Protein AF-A0AAF0D1U7-F1 (afdb_monomer)

InterPro domains:
  IPR000182 GNAT domain [PF00583] (48-107)
  IPR000182 GNAT domain [PS51186] (1-131)
  IPR016181 Acyl-CoA N-acyltransferase [SSF55729] (49-123)
  IPR051556 N-terminal and lysine N-acetyltransferase [PTHR42919] (50-125)

pLDDT: mean 89.06, std 10.84, range [58.28, 98.38]

Mean predicted aligned error: 5.36 Å

Sequence (131 aa):
MILSYPGKLYLRKQLKTALNLIKQYIINKTFPNPNIIKLAGFFGPIKKIDYYICFLPVHPDYQERKIGSKLVEYAKMETSKTNCKRIILEVEDKNSLALKFYKSRGFKIIKSTIIKINGEKYYYHKMSLQV

Structure (mmCIF, N/CA/C/O backbone):
data_AF-A0AAF0D1U7-F1
#
_entry.id   AF-A0AAF0D1U7-F1
#
loop_
_atom_site.group_PDB
_atom_site.id
_atom_site.type_symbol
_atom_site.label_atom_id
_atom_site.label_alt_id
_atom_site.label_comp_id
_atom_site.label_asym_id
_atom_site.label_entity_id
_atom_site.label_seq_id
_atom_site.pdbx_PDB_ins_code
_atom_site.Cartn_x
_atom_site.Cartn_y
_atom_site.Cartn_z
_atom_site.occupancy
_atom_site.B_iso_or_equiv
_atom_site.auth_seq_id
_atom_site.auth_comp_id
_atom_site.auth_asym_id
_atom_site.auth_atom_id
_atom_site.pdbx_PDB_model_num
ATOM 1 N N . MET A 1 1 ? 1.649 -13.544 -1.025 1.00 89.44 1 MET A N 1
ATOM 2 C CA . MET A 1 1 ? 1.166 -13.264 0.353 1.00 89.44 1 MET A CA 1
ATOM 3 C C . MET A 1 1 ? 0.694 -11.817 0.408 1.00 89.44 1 MET A C 1
ATOM 5 O O . MET A 1 1 ? 1.183 -11.024 -0.386 1.00 89.44 1 MET A O 1
ATOM 9 N N . ILE A 1 2 ? -0.227 -11.464 1.307 1.00 94.12 2 ILE A N 1
ATOM 10 C CA . ILE A 1 2 ? -0.587 -10.066 1.585 1.00 94.12 2 ILE A CA 1
ATOM 11 C C . ILE A 1 2 ? -0.366 -9.758 3.066 1.00 94.12 2 ILE A C 1
ATOM 13 O O . ILE A 1 2 ? -0.697 -10.575 3.922 1.00 94.12 2 ILE A O 1
ATOM 17 N N . LEU A 1 3 ? 0.206 -8.591 3.356 1.00 94.81 3 LEU A N 1
ATOM 18 C CA . LEU A 1 3 ? 0.308 -8.035 4.700 1.00 94.81 3 LEU A CA 1
ATOM 19 C C . LEU A 1 3 ? -0.479 -6.730 4.741 1.00 94.81 3 LEU A C 1
ATOM 21 O O . LEU A 1 3 ? -0.063 -5.738 4.139 1.00 94.81 3 LEU A O 1
ATOM 25 N N . SER A 1 4 ? -1.603 -6.730 5.451 1.00 94.81 4 SER A N 1
ATOM 26 C CA . SER A 1 4 ? -2.483 -5.570 5.534 1.00 94.81 4 SER A CA 1
ATOM 27 C C . SER A 1 4 ? -3.176 -5.459 6.885 1.00 94.81 4 SER A C 1
ATOM 29 O O . SER A 1 4 ? -3.409 -6.462 7.558 1.00 94.81 4 SER A O 1
ATOM 31 N N . TYR A 1 5 ? -3.493 -4.230 7.296 1.00 94.25 5 TYR A N 1
ATOM 32 C CA . TYR A 1 5 ? -4.097 -3.958 8.599 1.00 94.25 5 TYR A CA 1
ATOM 33 C C . TYR A 1 5 ? -5.026 -2.742 8.569 1.00 94.25 5 TYR A C 1
ATOM 35 O O . TYR A 1 5 ? -4.727 -1.758 7.889 1.00 9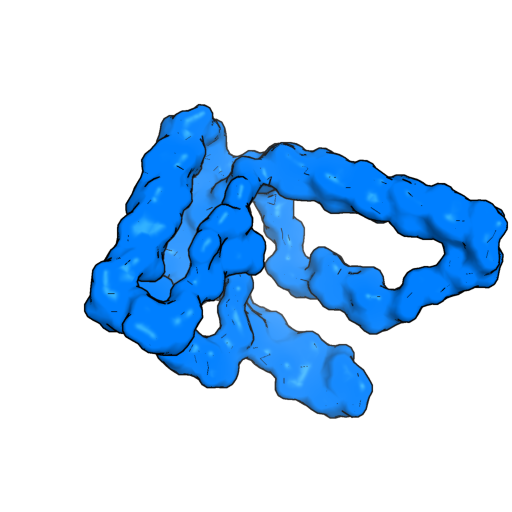4.25 5 TYR A O 1
ATOM 43 N N . PRO A 1 6 ? -6.067 -2.715 9.419 1.00 96.50 6 PRO A N 1
ATOM 44 C CA . PRO A 1 6 ? -6.779 -1.482 9.726 1.00 96.50 6 PRO A CA 1
ATOM 45 C C . PRO A 1 6 ? -5.821 -0.456 10.336 1.00 96.50 6 PRO A C 1
ATOM 47 O O . PRO A 1 6 ? -4.999 -0.785 11.197 1.00 96.50 6 PRO A O 1
ATOM 50 N N . GLY A 1 7 ? -5.955 0.809 9.958 1.00 92.94 7 GLY A N 1
ATOM 51 C CA . GLY A 1 7 ? -5.041 1.886 10.336 1.00 92.94 7 GLY A CA 1
ATOM 52 C C . GLY A 1 7 ? -4.950 2.080 11.847 1.00 92.94 7 GLY A C 1
ATOM 53 O O . GLY A 1 7 ? -3.871 2.315 12.385 1.00 92.94 7 GLY A O 1
ATOM 54 N N . LYS A 1 8 ? -6.052 1.862 12.577 1.00 93.06 8 LYS A N 1
ATOM 55 C CA . LYS A 1 8 ? -6.049 1.834 14.051 1.00 93.06 8 LYS A CA 1
ATOM 56 C C . LYS A 1 8 ? -5.089 0.775 14.614 1.00 93.06 8 LYS A C 1
ATOM 58 O O . LYS A 1 8 ? -4.381 1.052 15.581 1.00 93.06 8 LYS A O 1
ATOM 63 N N . LEU A 1 9 ? -5.070 -0.427 14.035 1.00 92.38 9 LEU A N 1
ATOM 64 C CA . LEU A 1 9 ? -4.178 -1.510 14.455 1.00 92.38 9 LEU A CA 1
ATOM 65 C C . LEU A 1 9 ? -2.735 -1.232 14.026 1.00 92.38 9 LEU A C 1
ATOM 67 O O . LEU A 1 9 ? -1.817 -1.433 14.820 1.00 92.38 9 LEU A O 1
ATOM 71 N N . TYR A 1 10 ? -2.543 -0.721 12.811 1.00 90.50 10 TYR A N 1
ATOM 72 C CA . TYR A 1 10 ? -1.232 -0.322 12.307 1.00 90.50 10 TYR A CA 1
ATOM 73 C C . TYR A 1 10 ? -0.555 0.709 13.220 1.00 90.50 10 TYR A C 1
ATOM 75 O O . TYR A 1 10 ? 0.575 0.496 13.651 1.00 90.50 10 TYR A O 1
ATOM 83 N N . LEU A 1 11 ? -1.271 1.772 13.605 1.00 88.50 11 LEU A N 1
ATOM 84 C CA . LEU A 1 11 ? -0.755 2.809 14.505 1.00 88.50 11 LEU A CA 1
ATOM 85 C C . LEU A 1 11 ? -0.377 2.246 15.883 1.00 88.50 11 LEU A C 1
ATOM 87 O O . LEU A 1 11 ? 0.667 2.591 16.428 1.00 88.50 11 LEU A O 1
ATOM 91 N N . ARG A 1 12 ? -1.183 1.329 16.434 1.00 88.56 12 ARG A N 1
ATOM 92 C CA . ARG A 1 12 ? -0.854 0.640 17.694 1.00 88.56 12 ARG A CA 1
ATOM 93 C C . ARG A 1 12 ? 0.419 -0.202 17.574 1.00 88.56 12 ARG A C 1
ATOM 95 O O . ARG A 1 12 ? 1.248 -0.173 18.479 1.00 88.56 12 ARG A O 1
ATOM 102 N N . LYS A 1 13 ? 0.585 -0.939 16.468 1.00 86.31 13 LYS A N 1
ATOM 103 C CA . LYS A 1 13 ? 1.800 -1.725 16.198 1.00 86.31 13 LYS A CA 1
ATOM 104 C C . LYS A 1 13 ? 3.020 -0.820 16.037 1.00 86.31 13 LYS A C 1
ATOM 106 O O . LYS A 1 13 ? 4.034 -1.101 16.660 1.00 86.31 13 LYS A O 1
ATOM 111 N N . GLN A 1 14 ? 2.903 0.276 15.285 1.00 83.19 14 GLN A N 1
ATOM 112 C CA . GLN A 1 14 ? 3.966 1.273 15.130 1.00 83.19 14 GLN A CA 1
ATOM 113 C C . GLN A 1 14 ? 4.434 1.833 16.480 1.00 83.19 14 GLN A C 1
ATOM 115 O O . GLN A 1 14 ? 5.631 1.823 16.751 1.00 83.19 14 GLN A O 1
ATOM 120 N N . LEU A 1 15 ? 3.507 2.240 17.356 1.00 85.19 15 LEU A N 1
ATOM 121 C CA . LEU A 1 15 ? 3.847 2.730 18.698 1.00 85.19 15 LEU A CA 1
ATOM 122 C C . LEU A 1 15 ? 4.556 1.660 19.534 1.00 85.19 15 LEU A C 1
ATOM 124 O O . LEU A 1 15 ? 5.576 1.940 20.157 1.00 85.19 15 LEU A O 1
ATOM 128 N N . LYS A 1 16 ? 4.062 0.416 19.511 1.00 85.56 16 LYS A N 1
ATOM 129 C CA . LYS A 1 16 ? 4.706 -0.700 20.219 1.00 85.56 16 LYS A CA 1
ATOM 130 C C . LYS A 1 16 ? 6.118 -0.974 19.687 1.00 85.56 16 LYS A C 1
ATOM 132 O O . LYS A 1 16 ? 7.030 -1.182 20.480 1.00 85.56 16 LYS A O 1
ATOM 137 N N . THR A 1 17 ? 6.314 -0.948 18.368 1.00 84.00 17 THR A N 1
ATOM 138 C CA . THR A 1 17 ? 7.636 -1.107 17.747 1.00 84.00 17 THR A CA 1
ATOM 139 C C . THR A 1 17 ? 8.570 0.031 18.142 1.00 84.00 17 THR A C 1
ATOM 141 O O . THR A 1 17 ? 9.698 -0.238 18.538 1.00 84.00 17 THR A O 1
ATOM 144 N N . ALA A 1 18 ? 8.102 1.281 18.106 1.00 81.62 18 ALA A N 1
ATOM 145 C CA . ALA A 1 18 ? 8.893 2.437 18.518 1.00 81.62 18 ALA A CA 1
ATOM 146 C C . ALA A 1 18 ? 9.342 2.323 19.985 1.00 81.62 18 ALA A C 1
ATOM 148 O O . ALA A 1 18 ? 10.528 2.462 20.272 1.00 81.62 18 ALA A O 1
ATOM 149 N N . LEU A 1 19 ? 8.428 1.973 20.898 1.00 86.06 19 LEU A N 1
ATOM 150 C CA . LEU A 1 19 ? 8.755 1.732 22.308 1.00 86.06 19 LEU A CA 1
ATOM 151 C C . LEU A 1 19 ? 9.771 0.595 22.479 1.00 86.06 19 LEU A C 1
ATOM 153 O O . LEU A 1 19 ? 10.706 0.717 23.266 1.00 86.06 19 LEU A O 1
ATOM 157 N N . ASN A 1 20 ? 9.625 -0.492 21.719 1.00 83.06 20 ASN A N 1
ATOM 158 C CA . ASN A 1 20 ? 10.569 -1.607 21.759 1.00 83.06 20 ASN A CA 1
ATOM 159 C C . ASN A 1 20 ? 11.965 -1.207 21.262 1.00 83.06 20 ASN A C 1
ATOM 161 O O . ASN A 1 20 ? 12.951 -1.626 21.861 1.00 83.06 20 ASN A O 1
ATOM 165 N N . LEU A 1 21 ? 12.062 -0.389 20.210 1.00 80.94 21 LEU A N 1
ATOM 166 C CA . LEU A 1 21 ? 13.341 0.131 19.716 1.00 80.94 21 LEU A CA 1
ATOM 167 C C . LEU A 1 21 ? 14.008 1.049 20.746 1.00 80.94 21 LEU A C 1
ATOM 169 O O . LEU A 1 21 ? 15.203 0.915 20.987 1.00 80.94 21 LEU A O 1
ATOM 173 N N . ILE A 1 22 ? 13.239 1.923 21.405 1.00 82.12 22 ILE A N 1
ATOM 174 C CA . ILE A 1 22 ? 13.742 2.769 22.501 1.00 82.12 22 ILE A CA 1
ATOM 175 C C . ILE A 1 22 ? 14.253 1.898 23.654 1.00 82.12 22 ILE A C 1
ATOM 177 O O . ILE A 1 22 ? 15.343 2.128 24.171 1.00 82.12 22 ILE A O 1
ATOM 181 N N . LYS A 1 23 ? 13.504 0.857 24.031 1.00 84.56 23 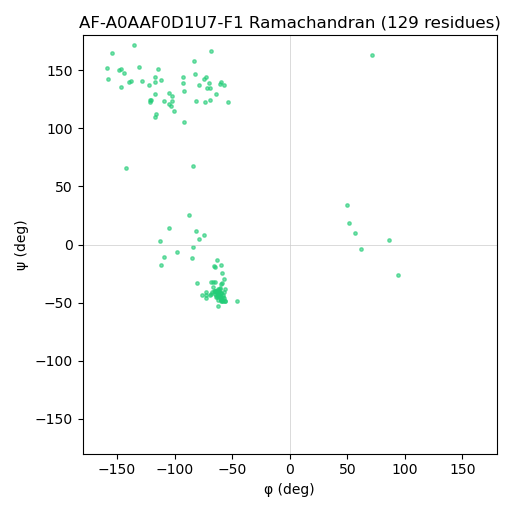LYS A N 1
ATOM 182 C CA . LYS A 1 23 ? 13.925 -0.082 25.076 1.00 84.56 23 LYS A CA 1
ATOM 183 C C . LYS A 1 23 ? 15.220 -0.808 24.697 1.00 84.56 23 LYS A C 1
ATOM 185 O O . LYS A 1 23 ? 16.116 -0.902 25.527 1.00 84.56 23 LYS A O 1
ATOM 190 N N . GLN A 1 24 ? 15.343 -1.287 23.457 1.00 79.44 24 GLN A N 1
ATOM 191 C CA . GLN A 1 24 ? 16.578 -1.911 22.967 1.00 79.44 24 GLN A CA 1
ATOM 192 C C . GLN A 1 24 ? 17.751 -0.934 22.960 1.00 79.44 24 GLN A C 1
ATOM 194 O O . GLN A 1 24 ? 18.850 -1.323 23.330 1.00 79.44 24 GLN A O 1
ATOM 199 N N . TYR A 1 25 ? 17.522 0.328 22.596 1.00 76.00 25 TYR A N 1
ATOM 200 C CA . TYR A 1 25 ? 18.547 1.364 22.672 1.00 76.00 25 TYR A CA 1
ATOM 201 C C . TYR A 1 25 ? 19.062 1.548 24.106 1.00 76.00 25 TYR A C 1
ATOM 203 O O . TYR A 1 25 ? 20.270 1.522 24.324 1.00 76.00 25 TYR A O 1
ATOM 211 N N . ILE A 1 26 ? 18.162 1.669 25.089 1.00 81.31 26 ILE A N 1
ATOM 212 C CA . ILE A 1 26 ? 18.543 1.822 26.503 1.00 81.31 26 ILE A CA 1
ATOM 213 C C . ILE A 1 26 ? 19.366 0.618 26.982 1.00 81.31 26 ILE A C 1
ATOM 215 O O . ILE A 1 26 ? 20.360 0.796 27.679 1.00 81.31 26 ILE A O 1
ATOM 219 N N . ILE A 1 27 ? 18.969 -0.598 26.591 1.00 82.50 27 ILE A N 1
ATOM 220 C CA . ILE A 1 27 ? 19.633 -1.839 27.014 1.00 82.50 27 ILE A CA 1
ATOM 221 C C . ILE A 1 27 ? 20.993 -2.015 26.321 1.00 82.50 27 ILE A C 1
ATOM 223 O O . ILE A 1 27 ? 21.980 -2.324 26.980 1.00 82.50 27 ILE A O 1
ATOM 227 N N . ASN A 1 28 ? 21.060 -1.807 25.004 1.00 78.50 28 ASN A N 1
ATOM 228 C CA . ASN A 1 28 ? 22.222 -2.170 24.189 1.00 78.50 28 ASN A CA 1
ATOM 229 C C . ASN A 1 28 ? 23.177 -0.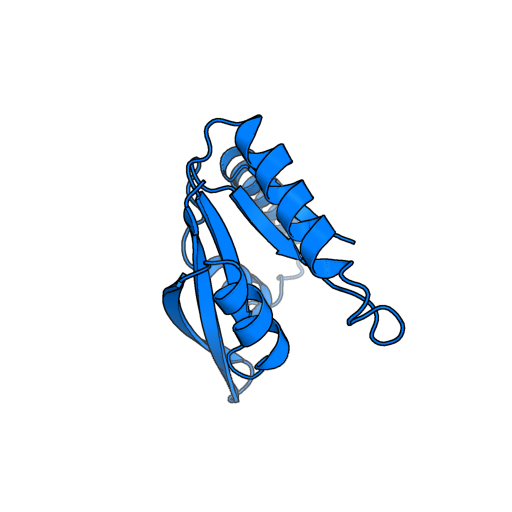996 23.914 1.00 78.50 28 ASN A C 1
ATOM 231 O O . ASN A 1 28 ? 24.222 -1.205 23.306 1.00 78.50 28 ASN A O 1
ATOM 235 N N . LYS A 1 29 ? 22.826 0.242 24.301 1.00 77.38 29 LYS A N 1
ATOM 236 C CA . LYS A 1 29 ? 23.550 1.492 23.967 1.00 77.38 29 LYS A CA 1
ATOM 237 C C . LYS A 1 29 ? 23.837 1.685 22.465 1.00 77.38 29 LYS A C 1
ATOM 239 O O . LYS A 1 29 ? 24.685 2.488 22.086 1.00 77.38 29 LYS A O 1
ATOM 244 N N . THR A 1 30 ? 23.130 0.971 21.590 1.00 72.06 30 THR A N 1
ATOM 245 C CA . THR A 1 30 ? 23.304 1.011 20.131 1.00 72.06 30 THR A CA 1
ATOM 246 C C . THR A 1 30 ? 22.172 1.800 19.492 1.00 72.06 30 THR A C 1
ATOM 248 O O . THR A 1 30 ? 21.005 1.425 19.628 1.00 72.06 30 THR A O 1
ATOM 251 N N . PHE A 1 31 ? 22.495 2.874 18.771 1.00 63.69 31 PHE A N 1
ATOM 252 C CA . PHE A 1 31 ? 21.493 3.680 18.076 1.00 63.69 31 PHE A CA 1
ATOM 253 C C . PHE A 1 31 ? 20.922 2.944 16.854 1.00 63.69 31 PHE A C 1
ATOM 255 O O . PHE A 1 31 ? 21.690 2.413 16.047 1.00 63.69 31 PHE A O 1
ATOM 262 N N . PRO A 1 32 ? 19.591 2.945 16.652 1.00 64.81 32 PRO A N 1
ATOM 263 C CA . PRO A 1 32 ? 19.026 2.556 15.367 1.00 64.81 32 PRO A CA 1
ATOM 264 C C . PRO A 1 32 ? 19.536 3.508 14.280 1.00 64.81 32 PRO A C 1
ATOM 266 O O . PRO A 1 32 ? 19.587 4.723 14.480 1.00 64.81 32 PRO A O 1
ATOM 269 N N . ASN A 1 33 ? 19.897 2.958 13.119 1.00 65.50 33 ASN A N 1
ATOM 270 C CA . ASN A 1 33 ? 20.375 3.754 11.994 1.00 65.50 33 ASN A CA 1
ATOM 271 C C . ASN A 1 33 ? 19.340 4.858 11.667 1.00 65.50 33 ASN A C 1
ATOM 273 O O . ASN A 1 33 ? 18.180 4.529 11.387 1.00 65.50 33 ASN A O 1
ATOM 277 N N . PRO A 1 34 ? 19.718 6.151 11.681 1.00 65.50 34 PRO A N 1
ATOM 278 C CA . PRO A 1 34 ? 18.783 7.263 11.493 1.00 65.50 34 PRO A CA 1
ATOM 279 C C . PRO A 1 34 ? 18.039 7.203 10.149 1.00 65.50 34 PRO A C 1
ATOM 281 O O . PRO A 1 34 ? 16.909 7.686 10.045 1.00 65.50 34 PRO A O 1
ATOM 284 N N . ASN A 1 35 ? 18.608 6.536 9.139 1.00 61.22 35 ASN A N 1
ATOM 285 C CA . ASN A 1 35 ? 17.940 6.298 7.859 1.00 61.22 35 ASN A CA 1
ATOM 286 C C . ASN A 1 35 ? 16.697 5.395 7.995 1.00 61.22 35 ASN A C 1
ATOM 288 O O . ASN A 1 35 ? 15.717 5.606 7.282 1.00 61.22 35 ASN A O 1
ATOM 292 N N . ILE A 1 36 ? 16.691 4.442 8.938 1.00 62.06 36 ILE A N 1
ATOM 293 C CA . ILE A 1 36 ? 15.546 3.549 9.200 1.00 62.06 36 ILE A CA 1
ATOM 294 C C . ILE A 1 36 ? 14.383 4.339 9.813 1.00 62.06 36 ILE A C 1
ATOM 296 O O . ILE A 1 36 ? 13.235 4.188 9.396 1.00 62.06 36 ILE A O 1
ATOM 300 N N . ILE A 1 37 ? 14.678 5.229 10.766 1.00 62.94 37 ILE A N 1
ATOM 301 C CA . ILE A 1 37 ? 13.672 6.096 11.399 1.00 62.94 37 ILE A CA 1
ATOM 302 C C . ILE A 1 37 ? 13.064 7.047 10.362 1.00 62.94 37 ILE A C 1
ATOM 304 O O . ILE A 1 37 ? 11.843 7.212 10.298 1.00 62.94 37 ILE A O 1
ATOM 308 N N . LYS A 1 38 ? 13.909 7.633 9.506 1.00 60.31 38 LYS A N 1
ATOM 309 C CA . LYS A 1 38 ? 13.479 8.545 8.441 1.00 60.31 38 LYS A CA 1
ATOM 310 C C . LYS A 1 38 ? 12.529 7.870 7.449 1.00 60.31 38 LYS A C 1
ATOM 312 O O . LYS A 1 38 ? 11.563 8.500 7.031 1.00 60.31 38 LYS A O 1
ATOM 317 N N . LEU A 1 39 ? 12.760 6.598 7.116 1.00 58.28 39 LEU A N 1
ATOM 318 C CA . LEU A 1 39 ? 11.906 5.823 6.210 1.00 58.28 39 LEU A CA 1
ATOM 319 C C . LEU A 1 39 ? 10.503 5.573 6.795 1.00 58.28 39 LEU A C 1
ATOM 321 O O . LEU A 1 39 ? 9.509 5.706 6.084 1.00 58.28 39 LEU A O 1
ATOM 325 N N . ALA A 1 40 ? 10.402 5.283 8.097 1.00 60.62 40 ALA A N 1
ATOM 326 C CA . ALA A 1 40 ? 9.127 4.994 8.763 1.00 60.62 40 ALA A CA 1
ATOM 327 C C . ALA A 1 40 ? 8.172 6.205 8.836 1.00 60.62 40 ALA A C 1
ATOM 329 O O . ALA A 1 40 ? 6.954 6.036 8.769 1.00 60.62 40 ALA A O 1
ATOM 330 N N . GLY A 1 41 ? 8.706 7.426 8.951 1.00 60.78 41 GLY A N 1
ATOM 331 C CA . GLY A 1 41 ? 7.908 8.660 9.012 1.00 60.78 41 GLY A CA 1
ATOM 332 C C . GLY A 1 41 ? 7.502 9.240 7.649 1.00 60.78 41 GLY A C 1
ATOM 333 O O . GLY A 1 41 ? 6.680 10.155 7.589 1.00 60.78 41 GLY A O 1
ATOM 334 N N . PHE A 1 42 ? 8.070 8.743 6.546 1.00 59.12 42 PHE A N 1
ATOM 335 C CA . PHE A 1 42 ? 8.080 9.476 5.278 1.00 59.12 42 PHE A CA 1
ATOM 336 C C . PHE A 1 42 ? 6.788 9.386 4.454 1.00 59.12 42 PHE A C 1
ATOM 338 O O . PHE A 1 42 ? 6.388 10.348 3.796 1.00 59.12 42 PHE A O 1
ATOM 345 N N . PHE A 1 43 ? 6.086 8.255 4.509 1.00 60.91 43 PHE A N 1
ATOM 346 C CA . PHE A 1 43 ? 4.911 7.987 3.667 1.00 60.91 43 PHE A CA 1
ATOM 347 C C . PHE A 1 43 ? 3.634 8.750 4.086 1.00 60.91 43 PHE A C 1
ATOM 349 O O . PHE A 1 43 ? 2.540 8.568 3.534 1.00 60.91 43 PHE A O 1
ATOM 356 N N . GLY A 1 44 ? 3.773 9.677 5.038 1.00 66.62 44 GLY A N 1
ATOM 357 C CA . GLY A 1 44 ? 2.683 10.433 5.639 1.00 66.62 44 GLY A CA 1
ATOM 358 C C . GLY A 1 44 ? 1.812 9.567 6.556 1.00 66.62 44 GLY A C 1
ATOM 359 O O . GLY A 1 44 ? 1.833 8.338 6.471 1.00 66.62 44 GLY A O 1
ATOM 360 N N . PRO A 1 45 ? 1.006 10.186 7.431 1.00 77.00 45 PRO A N 1
ATOM 361 C CA . PRO A 1 45 ? 0.252 9.437 8.424 1.00 77.00 45 PRO A CA 1
ATOM 362 C C . PRO A 1 45 ? -0.774 8.513 7.756 1.00 77.00 45 PRO A C 1
ATOM 364 O O . PRO A 1 45 ? -1.565 8.936 6.907 1.00 77.00 45 PRO A O 1
ATOM 367 N N . ILE A 1 46 ? -0.763 7.245 8.163 1.00 88.81 46 ILE A N 1
ATOM 368 C CA . ILE A 1 46 ? -1.887 6.320 7.994 1.00 88.81 46 ILE A CA 1
ATOM 369 C C . ILE A 1 46 ? -2.958 6.744 9.002 1.00 88.81 46 ILE A C 1
ATOM 371 O O . ILE A 1 46 ? -2.683 6.828 10.201 1.00 88.81 46 ILE A O 1
ATOM 375 N N . LYS A 1 47 ? -4.176 7.049 8.549 1.00 92.19 47 LYS A N 1
ATOM 376 C CA . LYS A 1 47 ? -5.269 7.448 9.448 1.00 92.19 47 LYS A CA 1
ATOM 377 C C . LYS A 1 47 ? -5.943 6.214 10.044 1.00 92.19 47 LYS A C 1
ATOM 379 O O . LYS A 1 47 ? -5.942 5.139 9.458 1.00 92.19 47 LYS A O 1
ATOM 384 N N . LYS A 1 48 ? -6.615 6.376 11.190 1.00 93.56 48 LYS A N 1
ATOM 385 C CA . LYS A 1 48 ? -7.400 5.292 11.820 1.00 93.56 48 LYS A CA 1
ATOM 386 C C . LYS A 1 48 ? -8.482 4.715 10.893 1.00 93.56 48 LYS A C 1
ATOM 388 O O . LYS A 1 48 ? -8.804 3.541 11.028 1.00 93.56 48 LYS A O 1
ATOM 393 N N . ILE A 1 49 ? -9.008 5.545 9.987 1.00 95.12 49 ILE A N 1
ATOM 394 C CA . ILE A 1 49 ? -10.032 5.202 8.987 1.00 95.12 49 ILE A CA 1
ATOM 395 C C . ILE A 1 49 ? -9.462 4.571 7.708 1.00 95.12 49 ILE A C 1
ATOM 397 O O . ILE A 1 49 ? -10.219 4.248 6.798 1.00 95.12 49 ILE A O 1
ATOM 401 N N . ASP A 1 50 ? -8.144 4.441 7.596 1.00 96.62 50 ASP A N 1
ATOM 402 C CA . ASP A 1 50 ? -7.505 3.862 6.420 1.00 96.62 50 ASP A CA 1
ATOM 403 C C . ASP A 1 50 ? -7.291 2.364 6.648 1.00 96.62 50 ASP A C 1
ATOM 405 O O . ASP A 1 50 ? -6.981 1.964 7.765 1.00 96.62 50 ASP A O 1
ATOM 409 N N . TYR A 1 51 ? -7.430 1.532 5.621 1.00 97.50 51 TYR A N 1
ATOM 410 C CA . TYR A 1 51 ? -6.954 0.148 5.636 1.00 97.50 51 TYR A CA 1
ATOM 411 C C . TYR A 1 51 ? -5.659 0.078 4.830 1.00 97.50 51 TYR A C 1
ATOM 413 O O . TYR A 1 51 ? -5.625 0.452 3.660 1.00 97.50 51 TYR A O 1
ATOM 421 N N . TYR A 1 52 ? -4.565 -0.324 5.467 1.00 96.12 52 TYR A N 1
ATOM 422 C CA . TYR A 1 52 ? -3.230 -0.193 4.899 1.00 96.12 52 TYR A CA 1
ATOM 423 C C . TYR A 1 52 ? -2.723 -1.527 4.357 1.00 96.12 52 TYR A C 1
ATOM 425 O O . TYR A 1 52 ? -2.638 -2.496 5.111 1.00 96.12 52 TYR A O 1
ATOM 433 N N . ILE A 1 53 ? -2.362 -1.571 3.072 1.00 96.56 53 ILE A N 1
ATOM 434 C CA . ILE A 1 53 ? -1.625 -2.691 2.474 1.00 96.56 53 ILE A CA 1
ATOM 435 C C . ILE A 1 53 ? -0.134 -2.364 2.566 1.00 96.56 53 ILE A C 1
ATOM 437 O O . ILE A 1 53 ? 0.370 -1.541 1.807 1.00 96.56 53 ILE A O 1
ATOM 441 N N . CYS A 1 54 ? 0.566 -3.029 3.487 1.00 91.62 54 CYS A N 1
ATOM 442 C CA . CYS A 1 54 ? 2.008 -2.871 3.666 1.00 91.62 54 CYS A CA 1
ATOM 443 C C . CYS A 1 54 ? 2.792 -3.602 2.568 1.00 91.62 54 CYS A C 1
ATOM 445 O O . CYS A 1 54 ? 3.783 -3.088 2.066 1.00 91.62 54 CYS A O 1
ATOM 447 N N . PHE A 1 55 ? 2.376 -4.830 2.235 1.00 92.69 55 PHE A N 1
ATOM 448 C CA . PHE A 1 55 ? 3.073 -5.689 1.275 1.00 92.69 55 PHE A CA 1
ATOM 449 C C . PHE A 1 55 ? 2.089 -6.559 0.495 1.00 92.69 55 PHE A C 1
ATOM 451 O O . PHE A 1 55 ? 1.204 -7.185 1.078 1.00 92.69 55 PHE A O 1
ATOM 458 N N . LEU A 1 56 ? 2.295 -6.651 -0.820 1.00 95.06 56 LEU A N 1
ATOM 459 C CA . LEU A 1 56 ? 1.566 -7.558 -1.711 1.00 95.06 56 LEU A CA 1
ATOM 460 C C . LEU A 1 56 ? 2.510 -8.138 -2.785 1.00 95.06 56 LEU A C 1
ATOM 462 O O . LEU A 1 56 ? 2.382 -7.822 -3.966 1.00 95.06 56 LEU A O 1
ATOM 466 N N . PRO A 1 57 ? 3.508 -8.956 -2.404 1.00 93.19 57 PRO A N 1
ATOM 467 C CA . PRO A 1 57 ? 4.344 -9.642 -3.375 1.00 93.19 57 PRO A CA 1
ATOM 468 C C . PRO A 1 57 ? 3.633 -10.874 -3.949 1.00 93.19 57 PRO A C 1
ATOM 470 O O . PRO A 1 57 ? 3.035 -11.688 -3.227 1.00 93.19 57 PRO A O 1
ATOM 473 N N . VAL A 1 58 ? 3.772 -11.038 -5.263 1.00 93.94 58 VAL A N 1
ATOM 474 C CA . VAL A 1 58 ? 3.499 -12.280 -5.989 1.00 93.94 58 VAL A CA 1
ATOM 475 C C . VAL A 1 58 ? 4.798 -12.684 -6.674 1.00 93.94 58 VAL A C 1
ATOM 477 O O . VAL A 1 58 ? 5.378 -11.882 -7.407 1.00 93.94 58 VAL A O 1
ATOM 480 N N . HIS A 1 59 ? 5.262 -13.902 -6.399 1.00 93.31 59 HIS A N 1
ATOM 481 C CA . HIS A 1 59 ? 6.485 -14.440 -6.991 1.00 93.31 59 HIS A CA 1
ATOM 482 C C . HIS A 1 59 ? 6.387 -14.414 -8.529 1.00 93.31 59 HIS A C 1
ATOM 484 O O . HIS A 1 59 ? 5.313 -14.768 -9.024 1.00 93.31 59 HIS A O 1
ATOM 490 N N . PRO A 1 60 ? 7.440 -14.011 -9.271 1.00 92.69 60 PRO A N 1
ATOM 491 C CA . PRO A 1 60 ? 7.405 -13.852 -10.731 1.00 92.69 60 PRO A CA 1
ATOM 492 C C . PRO A 1 60 ? 6.742 -15.016 -11.482 1.00 92.69 60 PRO A C 1
ATOM 494 O O . PRO A 1 60 ? 5.787 -14.786 -12.214 1.00 92.69 60 PRO A O 1
ATOM 497 N N . ASP A 1 61 ? 7.117 -16.263 -11.180 1.00 96.38 61 ASP A N 1
ATOM 498 C CA . ASP A 1 61 ? 6.559 -17.478 -11.817 1.00 96.38 61 ASP A CA 1
ATOM 499 C C . ASP A 1 61 ? 5.038 -17.663 -11.642 1.00 96.38 61 ASP A C 1
ATOM 501 O O . ASP A 1 61 ? 4.385 -18.435 -12.354 1.00 96.38 61 ASP A O 1
ATOM 505 N N . TYR A 1 62 ? 4.461 -16.954 -10.672 1.00 94.44 62 TYR A N 1
ATOM 506 C CA . TYR A 1 62 ? 3.051 -17.001 -10.301 1.00 94.44 62 TYR A CA 1
ATOM 507 C C . TYR A 1 62 ? 2.313 -15.686 -10.607 1.00 94.44 62 TYR A C 1
ATOM 509 O O . TYR A 1 62 ? 1.125 -15.551 -10.289 1.00 94.44 62 TYR A O 1
ATOM 517 N N . GLN A 1 63 ? 2.985 -14.705 -11.218 1.00 92.12 63 GLN A N 1
ATOM 518 C CA . GLN A 1 63 ? 2.347 -13.487 -11.716 1.00 92.12 63 GLN A CA 1
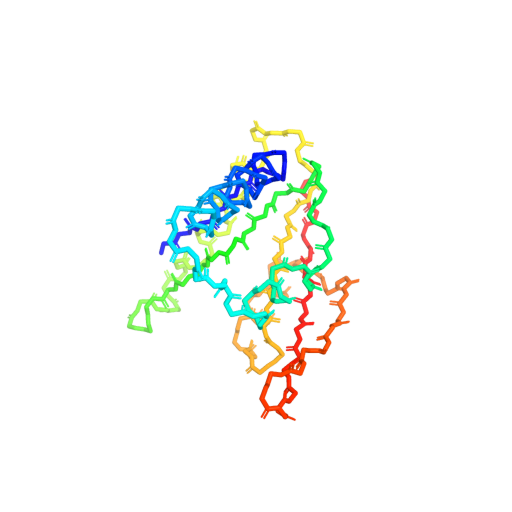ATOM 519 C C . GLN A 1 63 ? 1.443 -13.797 -12.913 1.00 92.12 63 GLN A C 1
ATOM 521 O O . GLN A 1 63 ? 1.415 -14.913 -13.419 1.00 92.12 63 GLN A O 1
ATOM 526 N N . GLU A 1 64 ? 0.595 -12.836 -13.284 1.00 91.44 64 GLU A N 1
ATOM 527 C CA . GLU A 1 64 ? -0.380 -12.954 -14.388 1.00 91.44 64 GLU A CA 1
ATOM 528 C C . GLU A 1 64 ? -1.456 -14.050 -14.219 1.00 91.44 64 GLU A C 1
ATOM 530 O O . GLU A 1 64 ? -2.458 -14.065 -14.924 1.00 91.44 64 GLU A O 1
ATOM 535 N N . ARG A 1 65 ? -1.389 -14.860 -13.156 1.00 95.00 65 ARG A N 1
ATOM 536 C CA . ARG A 1 65 ? -2.395 -15.873 -12.781 1.00 95.00 65 ARG A CA 1
ATOM 537 C C . ARG A 1 65 ? -3.528 -15.320 -11.906 1.00 95.00 65 ARG A C 1
ATOM 539 O O . ARG A 1 65 ? -4.114 -16.031 -11.091 1.00 95.00 65 ARG A O 1
ATOM 546 N N . LYS A 1 66 ? -3.807 -14.013 -12.000 1.00 95.06 66 LYS A N 1
ATOM 547 C CA . LYS A 1 66 ? -4.806 -13.269 -11.193 1.00 95.06 66 LYS A CA 1
ATOM 548 C C . LYS A 1 66 ? -4.619 -13.336 -9.662 1.00 95.06 66 LYS A C 1
ATOM 550 O O . LYS A 1 66 ? -5.482 -12.850 -8.932 1.00 95.06 66 LYS A O 1
ATOM 555 N N . ILE A 1 67 ? -3.499 -13.859 -9.154 1.00 96.44 67 ILE A N 1
ATOM 556 C CA . ILE A 1 67 ? -3.234 -13.980 -7.707 1.00 96.44 67 ILE A CA 1
ATOM 557 C C . ILE A 1 67 ? -3.259 -12.611 -7.030 1.00 96.44 67 ILE A C 1
ATOM 559 O O . ILE A 1 67 ? -3.961 -12.430 -6.039 1.00 96.44 67 ILE A O 1
ATOM 563 N N . GLY A 1 68 ? -2.571 -11.619 -7.605 1.00 95.75 68 GLY A N 1
ATOM 564 C CA . GLY A 1 68 ? -2.594 -10.253 -7.081 1.00 95.75 68 GLY A CA 1
ATOM 565 C C . GLY A 1 68 ? -4.015 -9.689 -7.001 1.00 95.75 68 GLY A C 1
ATOM 566 O O . GLY A 1 68 ? -4.373 -9.078 -5.999 1.00 95.75 68 GLY A O 1
ATOM 567 N N . SER A 1 69 ? -4.856 -9.946 -8.013 1.00 96.12 69 SER A N 1
ATOM 568 C CA . SER A 1 69 ? -6.267 -9.535 -7.992 1.00 96.12 69 SER A CA 1
ATOM 569 C C . SER A 1 69 ? -7.002 -10.138 -6.803 1.00 96.12 69 SER A C 1
ATOM 571 O O . SER A 1 69 ? -7.652 -9.409 -6.067 1.00 96.12 69 SER A O 1
ATOM 573 N N . LYS A 1 70 ? -6.858 -11.451 -6.584 1.00 97.31 70 LYS A N 1
ATOM 574 C CA . LYS A 1 70 ? -7.500 -12.142 -5.459 1.00 97.31 70 LYS A CA 1
ATOM 575 C C . LYS A 1 70 ? -7.041 -11.579 -4.112 1.00 97.31 70 LYS A C 1
ATOM 577 O O . LYS A 1 70 ? -7.858 -11.437 -3.213 1.00 97.31 70 LYS A O 1
ATOM 582 N N . LEU A 1 71 ? -5.766 -11.206 -3.984 1.00 97.56 71 LEU A N 1
ATOM 583 C CA . LEU A 1 71 ? -5.242 -10.567 -2.772 1.00 97.56 71 LEU A CA 1
ATOM 584 C C . LEU A 1 71 ? -5.833 -9.164 -2.543 1.00 97.56 71 LEU A C 1
ATOM 586 O O . LEU A 1 71 ? -6.109 -8.804 -1.403 1.00 97.56 71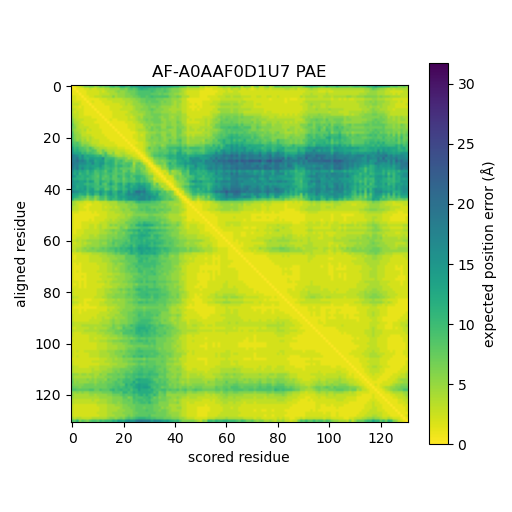 LEU A O 1
ATOM 590 N N . VAL A 1 72 ? -6.069 -8.384 -3.603 1.00 97.31 72 VAL A N 1
ATOM 591 C CA . VAL A 1 72 ? -6.749 -7.079 -3.493 1.00 97.31 72 VAL A CA 1
ATOM 592 C C . VAL A 1 72 ? -8.223 -7.246 -3.119 1.00 97.31 72 VAL A C 1
ATOM 594 O O . VAL A 1 72 ? -8.708 -6.520 -2.256 1.00 97.31 72 VAL A O 1
ATOM 597 N N . GLU A 1 73 ? -8.932 -8.210 -3.711 1.00 97.19 73 GLU A N 1
ATOM 598 C CA . GLU A 1 73 ? -10.324 -8.503 -3.337 1.00 97.19 73 GLU A CA 1
ATOM 599 C C . GLU A 1 73 ? -10.430 -8.999 -1.893 1.00 97.19 73 GLU A C 1
ATOM 601 O O . GLU A 1 73 ? -11.295 -8.550 -1.143 1.00 97.19 73 GLU A O 1
ATOM 606 N N . TYR A 1 74 ? -9.484 -9.837 -1.459 1.00 97.06 74 TYR A N 1
ATOM 607 C CA . TYR A 1 74 ? -9.353 -10.210 -0.056 1.00 97.06 74 TYR A CA 1
ATOM 608 C C . TYR A 1 74 ? -9.178 -8.972 0.836 1.00 97.06 74 TYR A C 1
ATOM 610 O O . TYR A 1 74 ? -9.884 -8.834 1.829 1.00 97.06 74 TYR A O 1
ATOM 618 N N . ALA A 1 75 ? -8.312 -8.022 0.465 1.00 97.25 75 ALA A N 1
ATOM 619 C CA . ALA A 1 75 ? -8.145 -6.783 1.227 1.00 97.25 75 ALA A CA 1
ATOM 620 C C . ALA A 1 75 ? -9.428 -5.934 1.281 1.00 97.25 75 ALA A C 1
ATOM 622 O O . ALA A 1 75 ? -9.725 -5.367 2.331 1.00 97.25 75 ALA A O 1
ATOM 623 N N . LYS A 1 76 ? -10.209 -5.854 0.194 1.00 97.44 76 LYS A N 1
ATOM 624 C CA . LYS A 1 76 ? -11.520 -5.175 0.185 1.00 97.44 76 LYS A CA 1
ATOM 625 C C . LYS A 1 76 ? -12.507 -5.834 1.142 1.00 97.44 76 LYS A C 1
ATOM 627 O O . LYS A 1 76 ? -13.098 -5.139 1.965 1.00 97.44 76 LYS A O 1
ATOM 632 N N . MET A 1 77 ? -12.624 -7.160 1.086 1.00 97.25 77 MET A N 1
ATOM 633 C CA . MET A 1 77 ? -13.462 -7.937 2.002 1.00 97.25 77 MET A CA 1
ATOM 634 C C . MET A 1 77 ? -13.022 -7.761 3.463 1.00 97.25 77 MET A C 1
ATOM 636 O O . MET A 1 77 ? -13.851 -7.607 4.351 1.00 97.25 77 MET A O 1
ATOM 640 N N . GLU A 1 78 ? -11.720 -7.758 3.743 1.00 97.06 78 GLU A N 1
ATOM 641 C CA . GLU A 1 78 ? -11.230 -7.501 5.100 1.00 97.06 78 GLU A CA 1
ATOM 642 C C . GLU A 1 78 ? -11.484 -6.055 5.537 1.00 97.06 78 GLU A C 1
ATOM 644 O O . GLU A 1 78 ? -11.745 -5.798 6.710 1.00 97.06 78 GLU A O 1
ATOM 649 N N . THR A 1 79 ? -11.453 -5.103 4.603 1.00 97.12 79 THR A N 1
ATOM 650 C CA . THR A 1 79 ? -11.754 -3.699 4.892 1.00 97.12 79 THR A CA 1
ATOM 651 C C . THR A 1 79 ? -13.221 -3.509 5.269 1.00 97.12 79 THR A C 1
ATOM 653 O O . THR A 1 79 ? -13.494 -2.791 6.233 1.00 97.12 79 THR A O 1
ATOM 656 N N . SER A 1 80 ? -14.153 -4.184 4.585 1.00 96.25 80 SER A N 1
ATOM 657 C CA . SER A 1 80 ? -15.596 -4.073 4.857 1.00 96.25 80 SER A CA 1
ATOM 658 C C . SER A 1 80 ? -15.997 -4.595 6.240 1.00 96.25 80 SER A C 1
ATOM 660 O O . SER A 1 80 ? -17.032 -4.206 6.771 1.00 96.25 80 SER A O 1
ATOM 662 N N . LYS A 1 81 ? -15.157 -5.426 6.868 1.00 96.50 81 LYS A N 1
ATOM 663 C CA . LYS A 1 81 ? -15.317 -5.892 8.258 1.00 96.50 81 LYS A CA 1
ATOM 664 C C . LYS A 1 81 ? -14.878 -4.851 9.298 1.00 96.50 81 LYS A C 1
ATOM 666 O O . LYS A 1 81 ? -14.815 -5.148 10.490 1.00 96.50 81 LYS A O 1
ATOM 671 N N . THR A 1 82 ? -14.512 -3.643 8.872 1.00 95.88 82 THR A N 1
ATOM 672 C CA . THR A 1 82 ? -13.963 -2.592 9.734 1.00 95.88 82 THR A CA 1
ATOM 673 C C . THR A 1 82 ? -14.597 -1.235 9.445 1.00 95.88 82 THR A C 1
ATOM 675 O O . THR A 1 82 ? -15.295 -1.054 8.457 1.00 95.88 82 THR A O 1
ATOM 678 N N . ASN A 1 83 ? -14.296 -0.235 10.277 1.00 95.56 83 ASN A N 1
ATOM 679 C CA . ASN A 1 83 ? -14.753 1.146 10.064 1.00 95.56 83 ASN A CA 1
ATOM 680 C C . ASN A 1 83 ? -13.882 1.933 9.066 1.00 95.56 83 ASN A C 1
ATOM 682 O O . ASN A 1 83 ? -13.964 3.164 9.005 1.00 95.56 83 ASN A O 1
ATOM 686 N N . CYS A 1 84 ? -12.996 1.255 8.336 1.00 97.38 84 CYS A N 1
ATOM 687 C CA . CYS A 1 84 ? -12.147 1.890 7.343 1.00 97.38 84 CYS A CA 1
ATOM 688 C C . CYS A 1 84 ? -12.966 2.292 6.104 1.00 97.38 84 CYS A C 1
ATOM 690 O O . CYS A 1 84 ? -13.903 1.605 5.721 1.00 97.38 84 CYS A O 1
ATOM 692 N N . LYS A 1 85 ? -12.618 3.426 5.489 1.00 96.62 85 LYS A N 1
ATOM 693 C CA . LYS A 1 85 ? -13.363 4.027 4.360 1.00 96.62 85 LYS A CA 1
ATOM 694 C C . LYS A 1 85 ? -12.638 3.940 3.024 1.00 96.62 85 LYS A C 1
ATOM 696 O O . LYS A 1 85 ? -13.180 4.271 1.979 1.00 96.62 85 LYS A O 1
ATOM 701 N N . ARG A 1 86 ? -11.368 3.560 3.070 1.00 97.31 86 ARG A N 1
ATOM 702 C CA . ARG A 1 86 ? -10.511 3.448 1.899 1.00 97.31 86 ARG A CA 1
ATOM 703 C C . ARG A 1 86 ? -9.345 2.534 2.201 1.00 97.31 86 ARG A C 1
ATOM 705 O O . ARG A 1 86 ? -8.873 2.469 3.339 1.00 97.31 86 ARG A O 1
ATOM 712 N N . ILE A 1 87 ? -8.843 1.904 1.157 1.00 98.12 87 ILE A N 1
ATOM 713 C CA . ILE A 1 87 ? -7.579 1.187 1.166 1.00 98.12 87 ILE A CA 1
ATOM 714 C C . ILE A 1 87 ? -6.489 2.149 0.709 1.00 98.12 87 ILE A C 1
ATOM 716 O O . ILE A 1 87 ? -6.699 2.930 -0.224 1.00 98.12 87 ILE A O 1
ATOM 720 N N . ILE A 1 88 ? -5.330 2.103 1.358 1.00 97.12 88 ILE A N 1
ATOM 721 C CA . ILE A 1 88 ? -4.146 2.865 0.963 1.00 97.12 88 ILE A CA 1
ATOM 722 C C . ILE A 1 88 ? -2.909 1.978 0.902 1.00 97.12 88 ILE A C 1
ATOM 724 O O . ILE A 1 88 ? -2.813 0.970 1.603 1.00 97.12 88 ILE A O 1
ATOM 728 N N . LEU A 1 89 ? -1.972 2.377 0.052 1.00 96.00 89 LEU A N 1
ATOM 729 C CA . LEU A 1 89 ? -0.668 1.747 -0.114 1.00 96.00 89 LEU A CA 1
ATOM 730 C C . LEU A 1 89 ? 0.335 2.763 -0.646 1.00 96.00 89 LEU A C 1
ATOM 732 O O . LEU A 1 89 ? -0.055 3.805 -1.182 1.00 96.00 89 LEU A O 1
ATOM 736 N N . GLU A 1 90 ? 1.613 2.426 -0.558 1.00 93.81 90 GLU A N 1
ATOM 737 C CA . GLU A 1 90 ? 2.676 3.133 -1.257 1.00 93.81 90 GLU A CA 1
ATOM 738 C C . GLU A 1 90 ? 3.371 2.215 -2.260 1.00 93.81 90 GLU A C 1
ATOM 740 O O . GLU A 1 90 ? 3.518 1.013 -2.046 1.00 93.81 90 GLU A O 1
ATOM 745 N N . VAL A 1 91 ? 3.774 2.793 -3.386 1.00 94.69 91 VAL A N 1
ATOM 746 C CA . VAL A 1 91 ? 4.468 2.097 -4.468 1.00 94.69 91 VAL A CA 1
ATOM 747 C C . VAL A 1 91 ? 5.573 2.995 -5.006 1.00 94.69 91 VAL A C 1
ATOM 749 O O . VAL A 1 91 ? 5.394 4.208 -5.114 1.00 94.69 91 VAL A O 1
ATOM 752 N N . GLU A 1 92 ? 6.729 2.414 -5.306 1.00 94.25 92 GLU A N 1
ATOM 753 C CA . GLU A 1 92 ? 7.825 3.138 -5.946 1.00 94.25 92 GLU A CA 1
ATOM 754 C C . GLU A 1 92 ? 7.461 3.477 -7.400 1.00 94.25 92 GLU A C 1
ATOM 756 O O . GLU A 1 92 ? 6.903 2.646 -8.115 1.00 94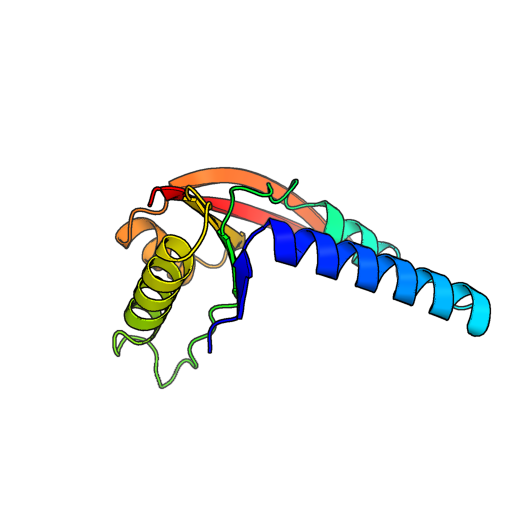.25 92 GLU A O 1
ATOM 761 N N . ASP A 1 93 ? 7.800 4.683 -7.848 1.00 95.31 93 ASP A N 1
ATOM 762 C CA . ASP A 1 93 ? 7.551 5.179 -9.208 1.00 95.31 93 ASP A CA 1
ATOM 763 C C . ASP A 1 93 ? 8.159 4.269 -10.289 1.00 95.31 93 ASP A C 1
ATOM 765 O O . ASP A 1 93 ? 7.532 3.965 -11.303 1.00 95.31 93 ASP A O 1
ATOM 769 N N . LYS A 1 94 ? 9.350 3.718 -10.019 1.00 96.06 94 LYS A N 1
ATOM 770 C CA . LYS A 1 94 ? 10.033 2.778 -10.919 1.00 96.06 94 LYS A CA 1
ATOM 771 C C . LYS A 1 94 ? 9.289 1.448 -11.079 1.00 96.06 94 LYS A C 1
ATOM 773 O O . LYS A 1 94 ? 9.518 0.729 -12.052 1.00 96.06 94 LYS A O 1
ATOM 778 N N . ASN A 1 95 ? 8.370 1.110 -10.171 1.00 95.31 95 ASN A N 1
ATOM 779 C CA . ASN A 1 95 ? 7.578 -0.113 -10.247 1.00 95.31 95 ASN A CA 1
ATOM 780 C C . ASN A 1 95 ? 6.351 0.076 -11.157 1.00 95.31 95 ASN A C 1
ATOM 782 O O . ASN A 1 95 ? 5.193 0.064 -10.725 1.00 95.31 95 ASN A O 1
ATOM 786 N N . SER A 1 96 ? 6.623 0.251 -12.452 1.00 96.19 96 SER A N 1
ATOM 787 C CA . SER A 1 96 ? 5.603 0.509 -13.475 1.00 96.19 96 S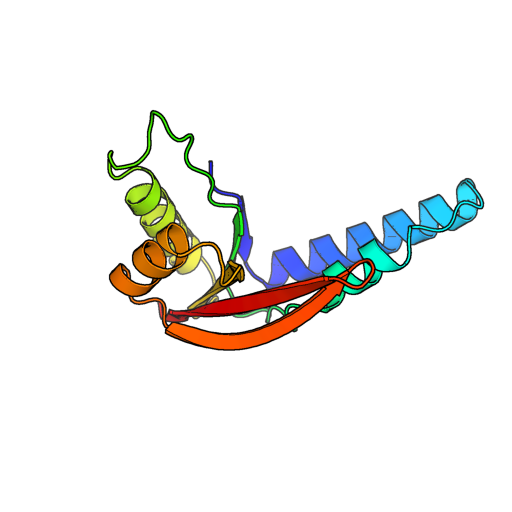ER A CA 1
ATOM 788 C C . SER A 1 96 ? 4.556 -0.609 -13.572 1.00 96.19 96 SER A C 1
ATOM 790 O O . SER A 1 96 ? 3.375 -0.327 -13.798 1.00 96.19 96 SER A O 1
ATOM 792 N N . LEU A 1 97 ? 4.956 -1.865 -13.335 1.00 94.88 97 LEU A N 1
ATOM 793 C CA . LEU A 1 97 ? 4.059 -3.021 -13.285 1.00 94.88 97 LEU A CA 1
ATOM 794 C C . LEU A 1 97 ? 3.033 -2.875 -12.153 1.00 94.88 97 LEU A C 1
ATOM 796 O O . LEU A 1 97 ? 1.827 -2.949 -12.402 1.00 94.88 97 LEU A O 1
ATOM 800 N N . ALA A 1 98 ? 3.487 -2.611 -10.923 1.00 95.81 98 ALA A N 1
ATOM 801 C CA . ALA A 1 98 ? 2.600 -2.432 -9.777 1.00 95.81 98 ALA A CA 1
ATOM 802 C C . ALA A 1 98 ? 1.705 -1.195 -9.937 1.00 95.81 98 ALA A C 1
ATOM 804 O O . ALA A 1 98 ? 0.510 -1.256 -9.653 1.00 95.81 98 ALA A O 1
ATOM 805 N N . LEU A 1 99 ? 2.240 -0.088 -10.462 1.00 97.75 99 LEU A N 1
ATOM 806 C CA . LEU A 1 99 ? 1.452 1.110 -10.757 1.00 97.75 99 LEU A CA 1
ATOM 807 C C . LEU A 1 99 ? 0.302 0.822 -11.730 1.00 97.75 99 LEU A C 1
ATOM 809 O O . LEU A 1 99 ? -0.840 1.195 -11.454 1.00 97.75 99 LEU A O 1
ATOM 813 N N . LYS A 1 100 ? 0.573 0.137 -12.849 1.00 97.25 100 LYS A N 1
ATOM 814 C CA . LYS A 1 100 ? -0.463 -0.283 -13.812 1.00 97.25 100 LYS A CA 1
ATOM 815 C C . LYS A 1 100 ? -1.469 -1.237 -13.163 1.00 97.25 100 LYS A C 1
ATOM 817 O O . LYS A 1 100 ? -2.682 -1.087 -13.341 1.00 97.25 100 LYS A O 1
ATOM 822 N N . PHE A 1 101 ? -0.983 -2.183 -12.363 1.00 97.31 101 PHE A N 1
ATOM 823 C CA . PHE A 1 101 ? -1.812 -3.130 -11.623 1.00 97.31 101 PHE A CA 1
ATOM 824 C C . PHE A 1 101 ? -2.784 -2.429 -10.657 1.00 97.31 101 PHE A C 1
ATOM 826 O O . PHE A 1 101 ? -3.975 -2.745 -10.651 1.00 97.31 101 PHE A O 1
ATOM 833 N N . TYR A 1 102 ? -2.328 -1.448 -9.877 1.00 97.94 102 TYR A N 1
ATOM 834 C CA . TYR A 1 102 ? -3.194 -0.727 -8.943 1.00 97.94 102 TYR A CA 1
ATOM 835 C C . TYR A 1 102 ? -4.153 0.229 -9.663 1.00 97.94 102 TYR A C 1
ATOM 837 O O . TYR A 1 102 ? -5.346 0.236 -9.353 1.00 97.94 102 TYR A O 1
ATOM 845 N N . LYS A 1 103 ? -3.679 0.979 -10.670 1.00 98.19 103 LYS A N 1
ATOM 846 C CA . LYS A 1 103 ? -4.528 1.886 -11.468 1.00 98.19 103 LYS A CA 1
ATOM 847 C C . LYS A 1 103 ? -5.685 1.145 -12.141 1.00 98.19 103 LYS A C 1
ATOM 849 O O . LYS A 1 103 ? -6.828 1.575 -12.030 1.00 98.19 103 LYS A O 1
ATOM 854 N N . SER A 1 104 ? -5.415 -0.011 -12.755 1.00 97.12 104 SER A N 1
ATOM 855 C CA . SER A 1 104 ? -6.454 -0.853 -13.381 1.00 97.12 104 SER A CA 1
ATOM 856 C C . SER A 1 104 ? -7.488 -1.412 -12.393 1.00 97.12 104 SER A C 1
ATOM 858 O O . SER A 1 104 ? -8.535 -1.891 -12.813 1.00 97.12 104 SER A O 1
ATOM 860 N N . ARG A 1 105 ? -7.229 -1.331 -11.081 1.00 96.19 105 ARG A N 1
ATOM 861 C CA . ARG A 1 105 ? -8.144 -1.746 -10.001 1.00 96.19 105 ARG A CA 1
ATOM 862 C C . ARG A 1 105 ? -8.803 -0.567 -9.285 1.00 96.19 105 ARG A C 1
ATOM 864 O O . ARG A 1 105 ? -9.360 -0.745 -8.206 1.00 96.19 105 ARG A O 1
ATOM 871 N N . GLY A 1 106 ? -8.731 0.629 -9.869 1.00 97.62 106 GLY A N 1
ATOM 872 C CA . GLY A 1 106 ? -9.401 1.827 -9.363 1.00 97.62 106 GLY A CA 1
ATOM 873 C C . GLY A 1 106 ? -8.619 2.604 -8.305 1.00 97.62 106 GLY A C 1
ATOM 874 O O . GLY A 1 106 ? -9.129 3.601 -7.792 1.00 97.62 106 GLY A O 1
ATOM 875 N N . PHE A 1 107 ? -7.383 2.207 -7.983 1.00 98.38 107 PHE A N 1
ATOM 876 C CA . PHE A 1 107 ? -6.541 3.018 -7.108 1.00 98.38 107 PHE A CA 1
ATOM 877 C C . PHE A 1 107 ? -6.116 4.306 -7.818 1.00 98.38 107 PHE A C 1
ATOM 879 O O . PHE A 1 107 ? -5.643 4.289 -8.956 1.00 98.38 107 PHE A O 1
ATOM 886 N N . LYS A 1 108 ? -6.207 5.426 -7.103 1.00 98.19 108 LYS A N 1
ATOM 887 C CA . LYS A 1 108 ? -5.774 6.750 -7.560 1.00 98.19 108 LYS A CA 1
ATOM 888 C C . LYS A 1 108 ? -4.561 7.208 -6.762 1.00 98.19 108 LYS A C 1
ATOM 890 O O . LYS A 1 108 ? -4.495 6.977 -5.557 1.00 98.19 108 LYS A O 1
ATOM 895 N N . ILE A 1 109 ? -3.607 7.865 -7.418 1.00 97.19 109 ILE A N 1
ATOM 896 C CA . ILE A 1 109 ? -2.481 8.510 -6.730 1.00 97.19 109 ILE A CA 1
ATOM 897 C C . ILE A 1 109 ? -3.035 9.714 -5.961 1.00 97.19 109 ILE A C 1
ATOM 899 O O . ILE A 1 109 ? -3.690 10.566 -6.551 1.00 97.19 109 ILE A O 1
ATOM 903 N N . ILE A 1 110 ? -2.785 9.770 -4.652 1.00 95.81 110 ILE A N 1
ATOM 904 C CA . ILE A 1 110 ? -3.230 10.866 -3.772 1.00 95.81 110 ILE A CA 1
ATOM 905 C C . ILE A 1 110 ? -2.071 11.717 -3.248 1.00 95.81 110 ILE A C 1
ATOM 907 O O . ILE A 1 110 ? -2.297 12.813 -2.743 1.00 95.81 110 ILE A O 1
ATOM 911 N N . LYS A 1 111 ? -0.833 11.212 -3.322 1.00 93.56 111 LYS A N 1
ATOM 912 C CA . LYS A 1 111 ? 0.380 11.946 -2.946 1.00 93.56 111 LYS A CA 1
ATOM 913 C C . LYS A 1 111 ? 1.599 11.331 -3.628 1.00 93.56 111 LYS A C 1
ATOM 915 O O . LYS A 1 11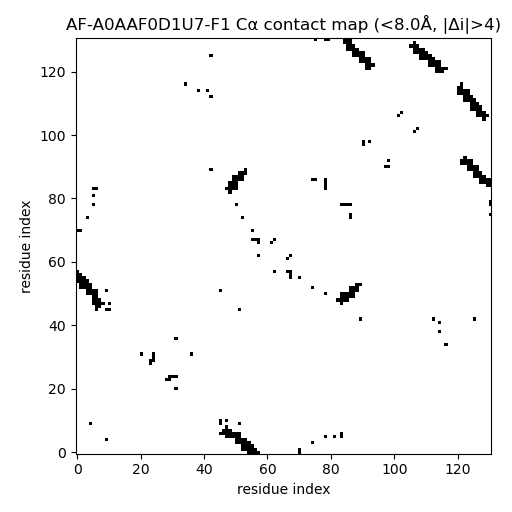1 ? 1.700 10.111 -3.695 1.00 93.56 111 LYS A O 1
ATOM 920 N N . SER A 1 112 ? 2.543 12.164 -4.047 1.00 93.38 112 SER A N 1
ATOM 921 C CA . SER A 1 112 ? 3.869 11.747 -4.518 1.00 93.38 112 SER A CA 1
ATOM 922 C C . SER A 1 112 ? 4.932 12.325 -3.591 1.00 93.38 112 SER A C 1
ATOM 924 O O . SER A 1 112 ? 4.788 13.455 -3.128 1.00 93.38 112 SER A O 1
ATOM 926 N N . THR A 1 113 ? 5.969 11.554 -3.271 1.00 90.06 113 THR A N 1
ATOM 927 C CA . THR A 1 113 ? 6.997 11.968 -2.306 1.00 90.06 113 THR A CA 1
ATOM 928 C C . THR A 1 113 ? 8.378 11.458 -2.728 1.00 90.06 113 THR A C 1
ATOM 930 O O . THR A 1 113 ? 8.475 10.391 -3.328 1.00 90.06 113 THR A O 1
ATOM 933 N N . ILE A 1 114 ? 9.441 12.211 -2.422 1.00 90.38 114 ILE A N 1
ATOM 934 C CA . ILE A 1 114 ? 10.820 11.923 -2.856 1.00 90.38 114 ILE A CA 1
ATOM 935 C C . ILE A 1 114 ? 11.713 11.637 -1.647 1.00 90.38 114 ILE A C 1
ATOM 937 O O . ILE A 1 114 ? 12.013 12.546 -0.875 1.00 90.38 114 ILE A O 1
ATOM 941 N N . ILE A 1 115 ? 12.189 10.404 -1.499 1.00 84.38 115 ILE A N 1
ATOM 942 C CA . ILE A 1 115 ? 13.132 10.014 -0.445 1.00 84.38 115 ILE A CA 1
ATOM 943 C C . ILE A 1 115 ? 14.553 10.149 -0.968 1.00 84.38 115 ILE A C 1
ATOM 945 O O . ILE A 1 115 ? 14.869 9.635 -2.035 1.00 84.38 115 ILE A O 1
ATOM 949 N N . LYS A 1 116 ? 15.429 10.789 -0.189 1.00 85.62 116 LYS A N 1
ATOM 950 C CA . LYS A 1 116 ? 16.873 10.747 -0.426 1.00 85.62 116 LYS A CA 1
ATOM 951 C C . LYS A 1 116 ? 17.526 9.748 0.530 1.00 85.62 116 LYS A C 1
ATOM 953 O O . LYS A 1 116 ? 17.502 9.985 1.739 1.00 85.62 116 LYS A O 1
ATOM 958 N N . ILE A 1 117 ? 18.099 8.671 -0.006 1.00 82.44 117 ILE A N 1
ATOM 959 C CA . ILE A 1 117 ? 18.845 7.642 0.736 1.00 82.44 117 ILE A CA 1
ATOM 960 C C . ILE A 1 117 ? 20.250 7.590 0.139 1.00 82.44 117 ILE A C 1
ATOM 962 O O . ILE A 1 117 ? 20.387 7.417 -1.063 1.00 82.44 117 ILE A O 1
ATOM 966 N N . ASN A 1 118 ? 21.289 7.791 0.956 1.00 84.88 118 ASN A N 1
ATOM 967 C CA . ASN A 1 118 ? 22.698 7.729 0.530 1.00 84.88 118 ASN A CA 1
ATOM 968 C C . ASN A 1 118 ? 23.039 8.560 -0.727 1.00 84.88 118 ASN A C 1
ATOM 970 O O . ASN A 1 118 ? 23.869 8.168 -1.534 1.00 84.88 118 ASN A O 1
ATOM 974 N N . GLY A 1 119 ? 22.390 9.714 -0.915 1.00 85.94 119 GLY A N 1
ATOM 975 C CA . GLY A 1 119 ? 22.604 10.565 -2.094 1.00 85.94 119 GLY A CA 1
ATOM 976 C C . GLY A 1 119 ? 21.624 10.314 -3.241 1.00 85.94 119 GLY A C 1
ATOM 977 O O . GLY A 1 119 ? 21.297 11.257 -3.962 1.00 85.94 119 GLY A O 1
ATOM 978 N N . GLU A 1 120 ? 21.070 9.109 -3.340 1.00 88.50 120 GLU A N 1
ATOM 979 C CA . GLU A 1 120 ? 20.121 8.714 -4.378 1.00 88.50 120 GLU A CA 1
ATOM 980 C C . GLU A 1 120 ? 18.690 9.154 -4.061 1.00 88.50 120 GLU A C 1
ATOM 982 O O . GLU A 1 120 ? 18.272 9.195 -2.901 1.00 88.50 120 GLU A O 1
ATOM 987 N N . LYS A 1 121 ? 17.926 9.485 -5.109 1.00 91.25 121 LYS A N 1
ATOM 988 C CA . LYS A 1 121 ? 16.521 9.899 -5.014 1.00 91.25 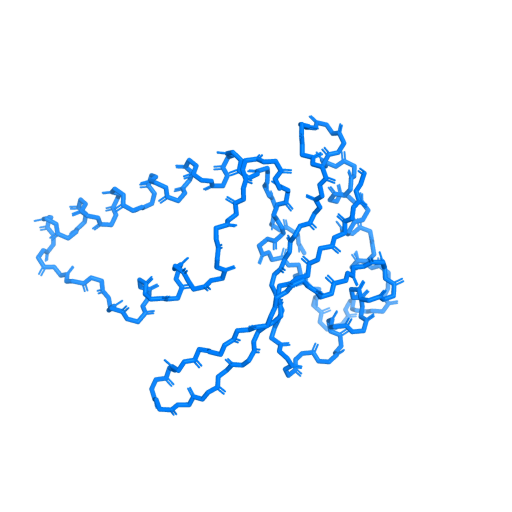121 LYS A CA 1
ATOM 989 C C . LYS A 1 121 ? 15.598 8.748 -5.414 1.00 91.25 121 LYS A C 1
ATOM 991 O O . LYS A 1 121 ? 15.704 8.223 -6.519 1.00 91.25 121 LYS A O 1
ATOM 996 N N . TYR A 1 122 ? 14.644 8.442 -4.546 1.00 89.81 122 TYR A N 1
ATOM 997 C CA . TYR A 1 122 ? 13.597 7.450 -4.750 1.00 89.81 122 TYR A CA 1
ATOM 998 C C . TYR A 1 122 ? 12.239 8.141 -4.730 1.00 89.81 122 TYR A C 1
ATOM 1000 O O . TYR A 1 122 ? 11.935 8.900 -3.810 1.00 89.81 122 TYR A O 1
ATOM 1008 N N . TYR A 1 123 ? 11.414 7.878 -5.735 1.00 92.75 123 TYR A N 1
ATOM 1009 C CA . TYR A 1 123 ? 10.108 8.507 -5.893 1.00 92.75 123 TYR A CA 1
ATOM 1010 C C . TYR A 1 123 ? 9.031 7.497 -5.520 1.00 92.75 123 TYR A C 1
ATOM 1012 O O . TYR A 1 123 ? 9.055 6.362 -5.986 1.00 92.75 123 TYR A O 1
ATOM 1020 N N . TYR A 1 124 ? 8.095 7.903 -4.672 1.00 92.56 124 TYR A N 1
ATOM 1021 C CA . TYR A 1 124 ? 7.020 7.044 -4.193 1.00 92.56 124 TYR A CA 1
ATOM 1022 C C . TYR A 1 124 ? 5.666 7.706 -4.377 1.00 92.56 124 TYR A C 1
ATOM 1024 O O . TYR A 1 124 ? 5.493 8.896 -4.098 1.00 92.56 124 TYR A O 1
ATOM 1032 N N . HIS A 1 125 ? 4.683 6.903 -4.763 1.00 94.62 125 HIS A N 1
ATOM 1033 C CA . HIS A 1 125 ? 3.288 7.291 -4.863 1.00 94.62 125 HIS A CA 1
ATOM 1034 C C . HIS A 1 125 ? 2.476 6.622 -3.767 1.00 94.62 125 HIS A C 1
ATOM 1036 O O . HIS A 1 125 ? 2.414 5.398 -3.677 1.00 94.62 125 HIS A O 1
ATOM 1042 N N . LYS A 1 126 ? 1.788 7.436 -2.971 1.00 94.81 126 LYS A N 1
ATOM 1043 C CA . LYS A 1 126 ? 0.697 6.977 -2.124 1.00 94.81 126 LYS A CA 1
ATOM 1044 C C . LYS A 1 126 ? -0.555 6.869 -2.971 1.00 94.81 126 LYS A C 1
ATOM 1046 O O . LYS A 1 126 ? -0.984 7.854 -3.580 1.00 94.81 126 LYS A O 1
ATOM 1051 N N . MET A 1 127 ? -1.147 5.687 -2.993 1.00 96.88 127 MET A N 1
ATOM 1052 C CA . MET A 1 127 ? -2.353 5.395 -3.751 1.00 96.88 127 MET A CA 1
ATOM 1053 C C . MET A 1 127 ? -3.514 5.074 -2.818 1.00 96.88 127 MET A C 1
ATOM 1055 O O . MET A 1 127 ? -3.314 4.583 -1.708 1.00 96.88 127 MET A O 1
ATOM 1059 N N . SER A 1 128 ? -4.734 5.361 -3.267 1.00 97.44 128 SER A N 1
ATOM 1060 C CA . SER A 1 128 ? -5.954 5.113 -2.508 1.00 97.44 128 SER A CA 1
ATOM 1061 C C . SER A 1 128 ? -7.068 4.551 -3.378 1.00 97.44 128 SER A C 1
ATOM 1063 O O . SER A 1 128 ? -7.268 4.999 -4.504 1.00 97.44 128 SER A O 1
ATOM 1065 N N . LEU A 1 129 ? -7.807 3.603 -2.815 1.00 97.94 129 LEU A N 1
ATOM 1066 C CA . LEU A 1 129 ? -9.034 3.040 -3.359 1.00 97.94 129 LEU A CA 1
ATOM 1067 C C . LEU A 1 129 ? -10.155 3.269 -2.341 1.00 97.94 129 LEU A C 1
ATOM 1069 O O . LEU A 1 129 ? -10.011 2.872 -1.188 1.00 97.94 129 LEU A O 1
ATOM 1073 N N . GLN A 1 130 ? -11.242 3.916 -2.753 1.00 96.12 130 GLN A N 1
ATOM 1074 C CA . GLN A 1 130 ? -12.439 4.050 -1.913 1.00 96.12 130 GLN A CA 1
ATOM 1075 C C . GLN A 1 130 ? -13.177 2.706 -1.869 1.00 96.12 130 GLN A C 1
ATOM 1077 O O . GLN A 1 130 ? -13.193 2.000 -2.881 1.00 96.12 130 GLN A O 1
ATOM 1082 N N . VAL A 1 131 ? -13.738 2.356 -0.710 1.00 88.56 131 VAL A N 1
ATOM 1083 C CA . VAL A 1 131 ? -14.495 1.112 -0.484 1.00 88.56 131 VAL A CA 1
ATOM 1084 C C . VAL A 1 131 ? -15.858 1.388 0.123 1.00 88.56 131 VAL A C 1
ATOM 1086 O O . VAL A 1 131 ? -15.988 2.417 0.825 1.00 88.56 131 VAL A O 1
#

Solvent-accessible surface area (backbone atoms only — not comparable to full-atom values): 7526 Å² total; per-residue (Å²): 99,74,44,70,41,50,16,53,58,46,53,54,50,52,52,52,50,52,52,48,51,53,51,48,26,73,73,66,76,50,79,77,60,68,70,59,59,54,58,74,64,63,84,55,87,77,44,62,44,27,24,37,47,81,42,74,62,66,60,75,97,54,50,95,68,56,51,68,56,53,53,51,53,49,49,52,58,58,34,72,78,45,86,37,52,28,41,33,37,74,44,52,61,87,42,54,67,60,51,52,57,41,45,79,70,62,33,40,80,79,44,76,50,76,48,76,57,97,88,44,81,44,49,34,33,34,32,37,27,82,106

Radius of gyration: 16.28 Å; Cα contacts (8 Å, |Δi|>4): 182; chains: 1; bounding box: 39×29×41 Å

Organism: Odinarchaeota yellowstonii (strain LCB_4) (NCBI:txid1841599)

Foldseek 3Di:
DWDKAQLLVVVVVVVVVVVVQVVCCVVVVDHDDVLVVCVVCFVDRDDNQEIETEDDDDDPVCPPVCPSVVVVVVSVVVSVVDNHFKYKYKDWPVPVVVVVVCVVVVKDFPDKGWDQDPNDIIIMTMIMDGD

Nearest PDB structures (foldseek):
  1tiq-assembly1_A  TM=9.436E-01  e=1.358E-07  Bacillus subtilis
  1tiq-assembly2_B  TM=9.262E-01  e=1.654E-07  Bacillus subtilis
  8osp-assembly2_C  TM=8.853E-01  e=1.770E-06  Lactobacillus
  4e2a-assembly1_A  TM=8.328E-01  e=4.743E-07  Streptococcus mutans
  2cnt-assembly4_D  TM=8.709E-01  e=5.075E-06  Salmonella enterica subsp. enterica serovar Typhimurium str. LT2

Secondary structure (DSSP, 8-state):
--EEEEHHHHHHHHHHHHHHHHHHHHHH--PPPHHHHHHHHHT-PPPTTEEEEEE----GGGTTSSHHHHHHHHHHHHHHTTT--EEEEEEETT-HHHHHHHHTTT-EEEEEEEEEETTEEEEEEEEEEE-